Protein AF-A0A1Y2U231-F1 (afdb_monomer)

Foldseek 3Di:
DDDDDDDPDDDDDDDPPPCVVVCNDPPDDVVVVVVVCVVCVVVVVVVVVVVVVLVVVCVVVVDPVVCCCVPPVVVVVVVVCCVVVVDDPVNCVVCVVVVHDDDDDDPPDDDDDDDDDDDDDDDDD

Structure (mmCIF, N/CA/C/O backbone):
data_AF-A0A1Y2U231-F1
#
_entry.id   AF-A0A1Y2U231-F1
#
loop_
_atom_site.group_PDB
_atom_site.id
_atom_site.type_symbol
_atom_site.label_atom_id
_atom_site.label_alt_id
_atom_site.label_comp_id
_atom_site.label_asym_id
_atom_site.label_entity_id
_atom_site.label_seq_id
_atom_site.pdbx_PDB_ins_code
_atom_site.Cartn_x
_atom_site.Cartn_y
_atom_site.Cartn_z
_atom_site.occupancy
_atom_site.B_iso_or_equiv
_atom_site.auth_seq_id
_atom_site.auth_comp_id
_atom_site.auth_asym_id
_atom_site.auth_atom_id
_atom_site.pdbx_PDB_model_num
ATOM 1 N N . MET A 1 1 ? 7.582 13.440 -38.623 1.00 38.06 1 MET A N 1
ATOM 2 C CA . MET A 1 1 ? 6.856 14.333 -37.697 1.00 38.06 1 MET A CA 1
ATOM 3 C C . MET A 1 1 ? 5.989 13.436 -36.839 1.00 38.06 1 MET A C 1
ATOM 5 O O . MET A 1 1 ? 5.042 12.867 -37.357 1.00 38.06 1 MET A O 1
ATOM 9 N N . LEU A 1 2 ? 6.422 13.173 -35.607 1.00 46.88 2 LEU A N 1
ATOM 10 C CA . LEU A 1 2 ? 5.777 12.216 -34.707 1.00 46.88 2 LEU A CA 1
ATOM 11 C C . LEU A 1 2 ? 4.581 12.905 -34.042 1.00 46.88 2 LEU A C 1
ATOM 13 O O . LEU A 1 2 ? 4.762 13.743 -33.165 1.00 46.88 2 LEU A O 1
ATOM 17 N N . GLY A 1 3 ? 3.376 12.593 -34.517 1.00 49.00 3 GLY A N 1
ATOM 18 C CA . GLY A 1 3 ? 2.130 12.928 -33.836 1.00 49.00 3 GLY A CA 1
ATOM 19 C C . GLY A 1 3 ? 1.903 11.917 -32.723 1.00 49.00 3 GLY A C 1
ATOM 20 O O . GLY A 1 3 ? 1.430 10.817 -32.984 1.00 49.00 3 GLY A O 1
ATOM 21 N N . MET A 1 4 ? 2.297 12.265 -31.503 1.00 49.75 4 MET A N 1
ATOM 22 C CA . MET A 1 4 ? 1.969 11.479 -30.318 1.00 49.75 4 MET A CA 1
ATOM 23 C C . MET A 1 4 ? 0.709 12.071 -29.686 1.00 49.75 4 MET A C 1
ATOM 25 O O . MET A 1 4 ? 0.741 13.194 -29.187 1.00 49.75 4 MET A O 1
ATOM 29 N N . SER A 1 5 ? -0.393 11.323 -29.704 1.00 53.38 5 SER A N 1
ATOM 30 C CA . SER A 1 5 ? -1.558 11.571 -28.854 1.00 53.38 5 SER A CA 1
ATOM 31 C C . SER A 1 5 ? -1.758 10.351 -27.966 1.00 53.38 5 SER A C 1
ATOM 33 O O . SER A 1 5 ? -2.212 9.313 -28.440 1.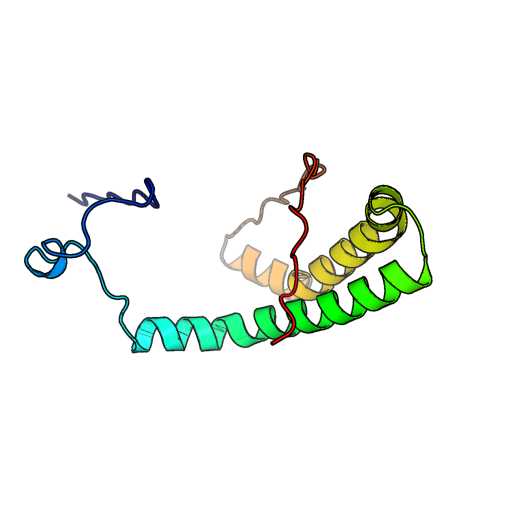00 53.38 5 SER A O 1
ATOM 35 N N . HIS A 1 6 ? -1.411 10.473 -26.688 1.00 46.94 6 HIS A N 1
ATOM 36 C CA . HIS A 1 6 ? -1.869 9.532 -25.678 1.00 46.94 6 HIS A CA 1
ATOM 37 C C . HIS A 1 6 ? -2.778 10.292 -24.722 1.00 46.94 6 HIS A C 1
ATOM 39 O O . HIS A 1 6 ? -2.339 11.166 -23.977 1.00 46.94 6 HIS A O 1
ATOM 45 N N . THR A 1 7 ? -4.065 9.989 -24.801 1.00 50.69 7 THR A N 1
ATOM 46 C CA . THR A 1 7 ? -5.104 10.526 -23.926 1.00 50.69 7 THR A CA 1
ATOM 47 C C . THR A 1 7 ? -5.653 9.324 -23.185 1.00 50.69 7 THR A C 1
ATOM 49 O O . THR A 1 7 ? -6.677 8.761 -23.557 1.00 50.69 7 THR A O 1
ATOM 52 N N . CYS A 1 8 ? -4.891 8.841 -22.203 1.00 50.78 8 CYS A N 1
ATOM 53 C CA . CYS A 1 8 ? -5.406 7.830 -21.294 1.00 50.78 8 CYS A CA 1
ATOM 54 C C . CYS A 1 8 ? -6.675 8.408 -20.637 1.00 50.78 8 CYS A C 1
ATOM 56 O O . CYS A 1 8 ? -6.583 9.363 -19.871 1.00 50.78 8 CYS A O 1
ATOM 58 N N . CYS A 1 9 ? -7.825 7.830 -21.000 1.00 53.41 9 CYS A N 1
ATOM 59 C CA . CYS A 1 9 ? -9.171 8.002 -20.445 1.00 53.41 9 CYS A CA 1
ATOM 60 C C . CYS A 1 9 ? -9.925 9.324 -20.679 1.00 53.41 9 CYS A C 1
ATOM 62 O O . CYS A 1 9 ? -9.575 10.374 -20.152 1.00 53.41 9 CYS A O 1
ATOM 64 N N . TRP A 1 10 ? -11.122 9.214 -21.272 1.00 39.75 10 TRP A N 1
ATOM 65 C CA . TRP A 1 10 ? -12.261 9.989 -20.773 1.00 39.75 10 TRP A CA 1
ATOM 66 C C . TRP A 1 10 ? -13.562 9.180 -20.836 1.00 39.75 10 TRP A C 1
ATOM 68 O O . TRP A 1 10 ? -14.303 9.258 -21.804 1.00 39.75 10 TRP A O 1
ATOM 78 N N . TYR A 1 11 ? -13.809 8.450 -19.747 1.00 37.06 11 TYR A N 1
ATOM 79 C CA . TYR A 1 11 ? -15.114 8.040 -19.222 1.00 37.06 11 TYR A CA 1
ATOM 80 C C . TYR A 1 11 ? -16.007 7.127 -20.070 1.00 37.06 11 TYR A C 1
ATOM 82 O O . TYR A 1 11 ? -16.243 7.307 -21.258 1.00 37.06 11 TYR A O 1
ATOM 90 N N . GLY A 1 12 ? -16.537 6.118 -19.385 1.00 48.09 12 GLY A N 1
ATOM 91 C CA . GLY A 1 12 ? -17.453 5.157 -19.960 1.00 48.09 12 GLY A CA 1
ATOM 92 C C . GLY A 1 12 ? -18.755 5.766 -20.474 1.00 48.09 12 GLY A C 1
ATOM 93 O O . GLY A 1 12 ? -19.090 6.926 -20.240 1.00 48.09 12 GLY A O 1
ATOM 94 N N . CYS A 1 13 ? -19.516 4.861 -21.082 1.00 47.91 13 CYS A N 1
ATOM 95 C CA . CYS A 1 13 ? -20.913 4.993 -21.471 1.00 47.91 13 CYS A CA 1
ATOM 96 C C . CYS A 1 13 ? -21.146 5.784 -22.763 1.00 47.91 13 CYS A C 1
ATOM 98 O O . CYS A 1 13 ? -21.156 7.009 -22.767 1.00 47.91 13 CYS A O 1
ATOM 100 N N . LEU A 1 14 ? -21.465 5.059 -23.842 1.00 36.69 14 LEU A N 1
ATOM 101 C CA . LEU A 1 14 ? -22.818 5.022 -24.422 1.00 36.69 14 LEU A CA 1
ATOM 102 C C . LEU A 1 14 ? -22.842 4.102 -25.666 1.00 36.69 14 LEU A C 1
ATOM 104 O O . LEU A 1 14 ? -22.118 4.337 -26.624 1.00 36.69 14 LEU A O 1
ATOM 108 N N . GLY A 1 15 ? -23.720 3.089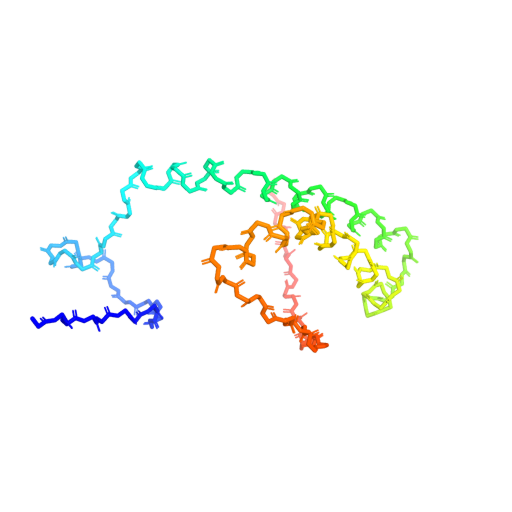 -25.663 1.00 41.47 15 GLY A N 1
ATOM 109 C CA . GLY A 1 15 ? -24.198 2.404 -26.879 1.00 41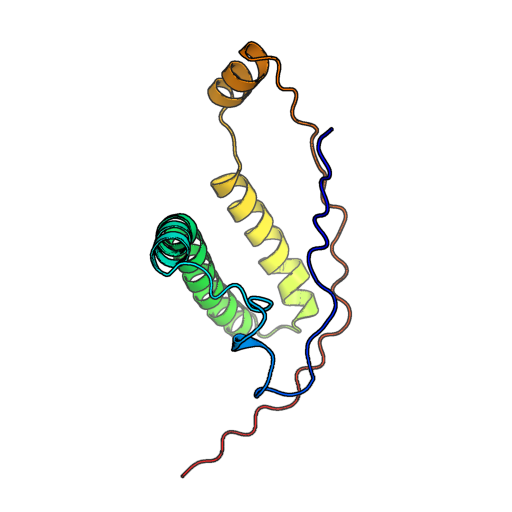.47 15 GLY A CA 1
ATOM 110 C C . GLY A 1 15 ? -23.316 1.274 -27.426 1.00 41.47 15 GLY A C 1
ATOM 111 O O . GLY A 1 15 ? -22.528 1.470 -28.343 1.00 41.47 15 GLY A O 1
ATOM 112 N N . LEU A 1 16 ? -23.513 0.063 -26.906 1.00 44.97 16 LEU A N 1
ATOM 113 C CA . LEU A 1 16 ? -22.713 -1.144 -27.159 1.00 44.97 16 LEU A CA 1
ATOM 114 C C . LEU A 1 16 ? -22.975 -1.832 -28.519 1.00 44.97 16 LEU A C 1
ATOM 116 O O . LEU A 1 16 ? -22.834 -3.044 -28.611 1.00 44.97 16 LEU A O 1
ATOM 120 N N . GLU A 1 17 ? -23.360 -1.111 -29.576 1.00 44.72 17 GLU A N 1
ATOM 121 C CA . GLU A 1 17 ? -23.789 -1.783 -30.822 1.00 44.72 17 GLU A CA 1
ATOM 122 C C . GLU A 1 17 ? -23.121 -1.302 -32.118 1.00 44.72 17 GLU A C 1
ATOM 124 O O . GLU A 1 17 ? -23.057 -2.080 -33.061 1.00 44.72 17 GLU A O 1
ATOM 129 N N . ASN A 1 18 ? -22.511 -0.107 -32.163 1.00 44.66 18 ASN A N 1
ATOM 130 C CA . ASN A 1 18 ? -21.910 0.419 -33.407 1.00 44.66 18 ASN A CA 1
ATOM 131 C C . ASN A 1 18 ? -20.379 0.600 -33.373 1.00 44.66 18 ASN A C 1
ATOM 133 O O . ASN A 1 18 ? -19.776 0.907 -34.396 1.00 44.66 18 ASN A O 1
ATOM 137 N N . SER A 1 19 ? -19.719 0.400 -32.228 1.00 42.03 19 SER A N 1
ATOM 138 C CA . SER A 1 19 ? -18.300 0.774 -32.054 1.00 42.03 19 SER A CA 1
ATOM 139 C C . SER A 1 19 ? -17.285 -0.303 -32.461 1.00 42.03 19 SER A C 1
ATOM 141 O O . SER A 1 19 ? -16.080 -0.053 -32.419 1.00 42.03 19 SER A O 1
ATOM 143 N N . LEU A 1 20 ? -17.744 -1.502 -32.839 1.00 46.19 20 LEU A N 1
ATOM 144 C CA . LEU A 1 20 ? -16.867 -2.591 -33.288 1.00 46.19 20 LEU A CA 1
ATOM 145 C C . LEU A 1 20 ? -16.437 -2.411 -34.756 1.00 46.19 20 LEU A C 1
ATOM 147 O O . LEU A 1 20 ? -15.339 -2.809 -35.131 1.00 46.19 20 LEU A O 1
ATOM 151 N N . GLU A 1 21 ? -17.291 -1.790 -35.577 1.00 44.06 21 GLU A N 1
ATOM 152 C CA . GLU A 1 21 ? -17.107 -1.679 -37.032 1.00 44.06 21 GLU A CA 1
ATOM 153 C C . GLU A 1 21 ? -16.108 -0.580 -37.442 1.00 44.06 21 GLU A C 1
ATOM 155 O O . GLU A 1 21 ? -15.504 -0.665 -38.508 1.00 44.06 21 GLU A O 1
ATOM 160 N N . GLU A 1 22 ? -15.858 0.408 -36.575 1.00 44.44 22 GLU A N 1
ATOM 161 C CA . GLU A 1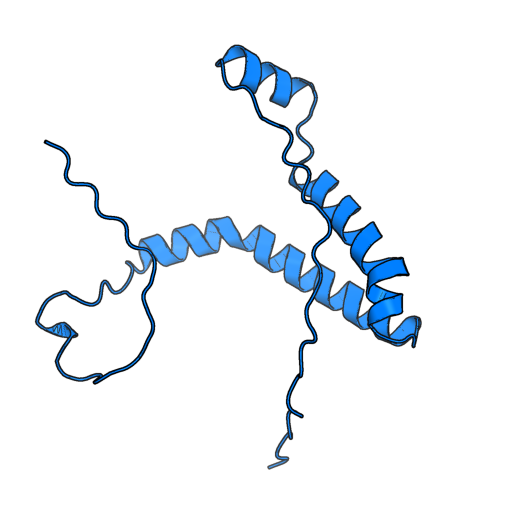 22 ? -14.915 1.510 -36.834 1.00 44.44 22 GLU A CA 1
ATOM 162 C C . GLU A 1 22 ? -13.534 1.327 -36.172 1.00 44.44 22 GLU A C 1
ATOM 164 O O . GLU A 1 22 ? -12.710 2.240 -36.194 1.00 44.44 22 GLU A O 1
ATOM 169 N N . GLY A 1 23 ? -13.243 0.158 -35.583 1.00 47.12 23 GLY A N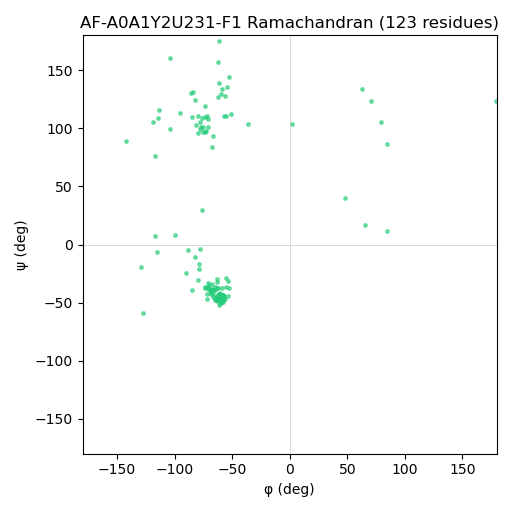 1
ATOM 170 C CA . GLY A 1 23 ? -11.945 -0.105 -34.939 1.00 47.12 23 GLY A CA 1
ATOM 171 C C . GLY A 1 23 ? -11.676 0.757 -33.697 1.00 47.12 23 GLY A C 1
ATOM 172 O O . GLY A 1 23 ? -10.535 0.870 -33.257 1.00 47.12 23 GLY A O 1
ATOM 173 N N . LEU A 1 24 ? -12.723 1.369 -33.133 1.00 46.00 24 LEU A N 1
ATOM 174 C CA . LEU A 1 24 ? -12.634 2.304 -32.008 1.00 46.00 24 LEU A CA 1
ATOM 175 C C . LEU A 1 24 ? -12.456 1.596 -30.652 1.00 46.00 24 LEU A C 1
ATOM 177 O O . LEU A 1 24 ? -12.045 2.217 -29.674 1.00 46.00 24 LEU A O 1
ATOM 181 N N . LEU A 1 25 ? -12.750 0.295 -30.591 1.00 45.56 25 LEU A N 1
ATOM 182 C CA . LEU A 1 25 ? -12.438 -0.566 -29.456 1.00 45.56 25 LEU A CA 1
ATOM 183 C C . LEU A 1 25 ? -11.230 -1.432 -29.814 1.00 45.56 25 LEU A C 1
ATOM 185 O O . LEU A 1 25 ? -11.368 -2.465 -30.469 1.00 45.56 25 LEU A O 1
ATOM 189 N N . HIS A 1 26 ? -10.044 -1.032 -29.354 1.00 56.19 26 HIS A N 1
ATOM 190 C CA . HIS A 1 26 ? -8.935 -1.972 -29.246 1.00 56.19 26 HIS A CA 1
ATOM 191 C C . HIS A 1 26 ? -9.299 -2.993 -28.166 1.00 56.19 26 HIS A C 1
ATOM 193 O O . HIS A 1 26 ? -9.082 -2.770 -26.975 1.00 56.19 26 HIS A O 1
ATOM 199 N N . LEU A 1 27 ? -9.885 -4.119 -28.583 1.00 57.16 27 LEU A N 1
ATOM 200 C CA . LEU A 1 27 ? -9.763 -5.351 -27.817 1.00 57.16 27 LEU A CA 1
ATOM 201 C C . LEU A 1 27 ? -8.264 -5.585 -27.670 1.00 57.16 27 LEU A C 1
ATOM 203 O O . LEU A 1 27 ? -7.570 -5.783 -28.668 1.00 57.16 27 LEU A O 1
ATOM 207 N N . ARG A 1 28 ? -7.771 -5.439 -26.441 1.00 62.44 28 ARG A N 1
ATOM 208 C CA . ARG A 1 28 ? -6.370 -5.679 -26.128 1.00 62.44 28 ARG A CA 1
ATOM 209 C C . ARG A 1 28 ? -6.016 -7.086 -26.591 1.00 62.44 28 ARG A C 1
ATOM 211 O O . ARG A 1 28 ? -6.819 -8.002 -26.392 1.00 62.44 28 ARG A O 1
ATOM 218 N N . ASP A 1 29 ? -4.868 -7.225 -27.244 1.00 77.25 29 ASP A N 1
ATOM 219 C CA . ASP A 1 29 ? -4.418 -8.522 -27.730 1.00 77.25 29 ASP A CA 1
ATOM 220 C C . ASP A 1 29 ? -4.371 -9.495 -26.538 1.00 77.25 29 ASP A C 1
ATOM 222 O O . ASP A 1 29 ? -3.798 -9.140 -25.502 1.00 77.25 29 ASP A O 1
ATOM 226 N N . PRO A 1 30 ? -5.008 -10.677 -26.618 1.00 75.12 30 PRO A N 1
ATOM 227 C CA . PRO A 1 30 ? -4.919 -11.669 -25.554 1.00 75.12 30 PRO A CA 1
ATOM 228 C C . PRO A 1 30 ? -3.470 -12.018 -25.180 1.00 75.12 30 PRO A C 1
ATOM 230 O O . PRO A 1 30 ? -3.218 -12.267 -24.006 1.00 75.12 30 PRO A O 1
ATOM 233 N N . GLU A 1 31 ? -2.519 -11.977 -26.120 1.00 77.50 31 GLU A N 1
ATOM 234 C CA . GLU A 1 31 ? -1.098 -12.222 -25.832 1.00 77.50 31 GLU A CA 1
ATOM 235 C C . GLU A 1 31 ? -0.480 -11.102 -24.976 1.00 77.50 31 GLU A C 1
ATOM 237 O O . GLU A 1 31 ? 0.224 -11.389 -24.012 1.00 77.50 31 GLU A O 1
ATOM 242 N N . GLU A 1 32 ? -0.809 -9.835 -25.250 1.00 78.19 32 GLU A N 1
ATOM 243 C CA . GLU A 1 32 ? -0.360 -8.683 -24.445 1.00 78.19 32 GLU A CA 1
ATOM 244 C C . GLU A 1 32 ? -1.005 -8.689 -23.048 1.00 78.19 32 GLU A C 1
ATOM 246 O O . GLU A 1 32 ? -0.376 -8.360 -22.042 1.00 78.19 32 GLU A O 1
ATOM 251 N N . VAL A 1 33 ? -2.282 -9.081 -22.964 1.00 80.00 33 VAL A N 1
ATOM 252 C CA . VAL A 1 33 ? -2.982 -9.260 -21.683 1.00 80.00 33 VAL A CA 1
ATOM 253 C C . VAL A 1 33 ? -2.302 -10.338 -20.842 1.00 80.00 33 VAL A C 1
ATOM 255 O O . VAL A 1 33 ? -2.166 -10.162 -19.631 1.00 80.00 33 VAL A O 1
ATOM 258 N N . ASP A 1 34 ? -1.904 -11.447 -21.458 1.00 79.12 34 ASP A N 1
ATOM 259 C CA . ASP A 1 34 ? -1.272 -12.558 -20.755 1.00 79.12 34 ASP A CA 1
ATOM 260 C C . ASP A 1 34 ? 0.172 -12.237 -20.344 1.00 79.12 34 ASP A C 1
ATOM 262 O O . ASP A 1 34 ? 0.557 -12.590 -19.232 1.00 79.12 34 ASP A O 1
ATOM 266 N N . GLU A 1 35 ? 0.933 -11.499 -21.158 1.00 82.38 35 GLU A N 1
ATOM 267 C CA . GLU A 1 35 ? 2.257 -10.976 -20.783 1.00 82.38 35 GLU A CA 1
ATOM 268 C C . GLU A 1 35 ? 2.172 -10.095 -19.531 1.00 82.38 35 GLU A C 1
ATOM 270 O O . GLU A 1 35 ? 2.881 -10.323 -18.555 1.00 82.38 35 GLU A O 1
ATOM 275 N N . ILE A 1 36 ? 1.217 -9.167 -19.486 1.00 78.06 36 ILE A N 1
ATOM 276 C CA . ILE A 1 36 ? 1.052 -8.273 -18.331 1.00 78.06 36 ILE A CA 1
ATOM 277 C C . ILE A 1 36 ? 0.572 -9.024 -17.100 1.00 78.06 36 ILE A C 1
ATOM 279 O O . ILE A 1 36 ? 1.032 -8.769 -15.993 1.00 78.06 36 ILE A O 1
ATOM 283 N N . ARG A 1 37 ? -0.338 -9.988 -17.264 1.00 72.94 37 ARG A N 1
ATOM 284 C CA . ARG A 1 37 ? -0.760 -10.846 -16.147 1.00 72.94 37 ARG A CA 1
ATOM 285 C C . ARG A 1 37 ? 0.397 -11.664 -15.595 1.00 72.94 37 ARG A C 1
ATOM 287 O O . ARG A 1 37 ? 0.445 -11.895 -14.389 1.00 72.94 37 ARG A O 1
ATOM 294 N N . GLU A 1 38 ? 1.288 -12.129 -16.461 1.00 79.25 38 GLU A N 1
ATOM 295 C CA . GLU A 1 38 ? 2.486 -12.865 -16.076 1.00 79.25 38 GLU A CA 1
ATOM 296 C C . GLU A 1 38 ? 3.460 -11.970 -15.297 1.00 79.25 38 GLU A C 1
ATOM 298 O O . GLU A 1 38 ? 3.940 -12.381 -14.236 1.00 79.25 38 GLU A O 1
ATOM 303 N N . GLU A 1 39 ? 3.688 -10.744 -15.775 1.00 75.25 39 GLU A N 1
ATOM 304 C CA . GLU A 1 39 ? 4.496 -9.716 -15.107 1.00 75.25 39 GLU A CA 1
ATOM 305 C C . GLU A 1 39 ? 3.910 -9.334 -13.735 1.00 75.25 39 GLU A C 1
ATOM 307 O O . GLU A 1 39 ? 4.610 -9.361 -12.716 1.00 75.25 39 GLU A O 1
ATOM 312 N N . ASP A 1 40 ? 2.602 -9.082 -13.675 1.00 84.06 40 ASP A N 1
ATOM 313 C CA . ASP A 1 40 ? 1.905 -8.586 -12.484 1.00 84.06 40 ASP A CA 1
ATOM 314 C C . ASP A 1 40 ? 1.546 -9.682 -11.474 1.00 84.06 40 ASP A C 1
ATOM 316 O O . ASP A 1 40 ? 1.162 -9.385 -10.337 1.00 84.06 40 ASP A O 1
ATOM 320 N N . ARG A 1 41 ? 1.685 -10.965 -11.830 1.00 82.00 41 ARG A N 1
ATOM 321 C CA . ARG A 1 41 ? 1.298 -12.094 -10.963 1.00 82.00 41 ARG A CA 1
ATOM 322 C C . ARG A 1 41 ? 1.928 -12.010 -9.575 1.00 82.00 41 ARG A C 1
ATOM 324 O O . ARG A 1 41 ? 1.307 -12.383 -8.579 1.00 82.00 41 ARG A O 1
ATOM 331 N N . HIS A 1 42 ? 3.174 -11.550 -9.499 1.00 79.44 42 HIS A N 1
ATOM 332 C CA . HIS A 1 42 ? 3.887 -11.410 -8.232 1.00 79.44 42 HIS A CA 1
ATOM 333 C C . HIS A 1 42 ? 3.293 -10.305 -7.354 1.00 79.44 42 HIS A C 1
ATOM 335 O O . HIS A 1 42 ? 3.139 -10.508 -6.149 1.00 79.44 42 HIS A O 1
ATOM 341 N N . LEU A 1 43 ? 2.909 -9.177 -7.956 1.00 83.50 43 LEU A N 1
ATOM 342 C CA . LEU A 1 43 ? 2.262 -8.069 -7.261 1.00 83.50 43 LEU A CA 1
ATOM 343 C C . LEU A 1 43 ? 0.855 -8.455 -6.793 1.00 83.50 43 LEU A C 1
ATOM 345 O O . LEU A 1 43 ? 0.505 -8.190 -5.645 1.00 83.50 43 LEU A O 1
ATOM 349 N N . ALA A 1 44 ? 0.086 -9.144 -7.639 1.00 86.38 44 ALA A N 1
ATOM 350 C CA . ALA A 1 44 ? -1.240 -9.648 -7.287 1.00 86.38 44 ALA A CA 1
ATOM 351 C C . ALA A 1 44 ? -1.184 -10.579 -6.066 1.00 86.38 44 ALA A C 1
ATOM 353 O O . ALA A 1 44 ? -1.919 -10.393 -5.100 1.00 86.38 44 ALA A O 1
ATOM 354 N N . LYS A 1 45 ? -0.232 -11.518 -6.052 1.00 89.44 45 LYS A N 1
ATOM 355 C CA . LYS A 1 45 ? -0.039 -12.436 -4.922 1.00 89.44 45 LYS A CA 1
ATOM 356 C C . LYS A 1 45 ? 0.389 -11.724 -3.634 1.00 89.44 45 LYS A C 1
ATOM 358 O O . LYS A 1 45 ? -0.033 -12.109 -2.540 1.00 89.44 45 LYS A O 1
ATOM 363 N N . LEU A 1 46 ? 1.250 -10.711 -3.747 1.00 89.75 46 LEU A N 1
ATOM 364 C CA . LEU A 1 46 ? 1.655 -9.888 -2.607 1.00 89.75 46 LEU A CA 1
ATOM 365 C C . LEU A 1 46 ? 0.449 -9.142 -2.029 1.00 89.75 46 LEU A C 1
ATOM 367 O O . LEU A 1 46 ? 0.249 -9.163 -0.817 1.00 89.75 46 LEU A O 1
ATOM 371 N N . LEU A 1 47 ? -0.376 -8.547 -2.892 1.00 89.94 47 LEU A N 1
ATOM 372 C CA . LEU A 1 47 ? -1.594 -7.854 -2.486 1.00 89.94 47 LEU A CA 1
ATOM 373 C C . LEU A 1 47 ? -2.561 -8.790 -1.754 1.00 89.94 47 LEU A C 1
ATOM 375 O O . LEU A 1 47 ? -3.027 -8.443 -0.674 1.00 89.94 47 LEU A O 1
ATOM 379 N N . GLU A 1 48 ? -2.827 -9.980 -2.297 1.00 93.38 48 GLU A N 1
ATOM 380 C CA . GLU A 1 48 ? -3.688 -10.986 -1.657 1.00 93.38 48 GLU A CA 1
ATOM 381 C C . GLU A 1 48 ? -3.185 -11.346 -0.252 1.00 93.38 48 GLU A C 1
ATOM 383 O O . GLU A 1 48 ? -3.946 -11.308 0.714 1.00 93.38 48 GLU A O 1
ATOM 388 N N . THR A 1 49 ? -1.880 -11.596 -0.117 1.00 95.44 49 THR A N 1
ATOM 389 C CA . THR A 1 49 ? -1.253 -11.933 1.172 1.00 95.44 49 THR A CA 1
ATOM 390 C C . THR A 1 49 ? -1.389 -10.793 2.187 1.00 95.44 49 THR A C 1
ATOM 392 O O . THR A 1 49 ? -1.721 -11.024 3.350 1.00 95.44 49 THR A O 1
ATOM 395 N N . LEU A 1 50 ? -1.159 -9.548 1.757 1.00 95.44 50 LEU A N 1
ATOM 396 C CA . LEU A 1 50 ? -1.305 -8.371 2.619 1.00 95.44 50 LEU A CA 1
ATOM 397 C C . LEU A 1 50 ? -2.763 -8.131 3.012 1.00 95.44 50 LEU A C 1
ATOM 399 O O . LEU A 1 50 ? -3.033 -7.709 4.132 1.00 95.44 50 LEU A O 1
ATOM 403 N N . MET A 1 51 ? -3.716 -8.426 2.128 1.00 93.62 51 MET A N 1
ATOM 404 C CA . MET A 1 51 ? -5.138 -8.327 2.455 1.00 93.62 51 MET A CA 1
ATOM 405 C C . MET A 1 51 ? -5.557 -9.329 3.523 1.00 93.62 51 MET A C 1
ATOM 407 O O . MET A 1 51 ? -6.247 -8.937 4.465 1.00 93.62 51 MET A O 1
ATOM 411 N N . GLU A 1 52 ? -5.099 -10.576 3.440 1.00 96.44 52 GLU A N 1
ATOM 412 C CA . GLU A 1 52 ? -5.327 -11.569 4.497 1.00 96.44 52 GLU A CA 1
ATOM 413 C C . GLU A 1 52 ? -4.719 -11.117 5.835 1.00 96.44 52 GLU A C 1
ATOM 415 O O . GLU A 1 52 ? -5.383 -11.167 6.875 1.00 96.44 52 GLU A O 1
ATOM 420 N N . GLU A 1 53 ? -3.483 -10.608 5.808 1.00 96.69 53 GLU A N 1
ATOM 421 C CA . GLU A 1 53 ? -2.793 -10.058 6.981 1.00 96.69 53 GLU A CA 1
ATOM 422 C C . GLU A 1 53 ? -3.589 -8.904 7.614 1.00 96.69 53 GLU A C 1
ATOM 424 O O . GLU A 1 53 ? -3.837 -8.894 8.824 1.00 96.69 53 GLU A O 1
ATOM 429 N N . PHE A 1 54 ? -4.017 -7.933 6.803 1.00 95.88 54 PHE A N 1
ATOM 430 C CA . PHE A 1 54 ? -4.686 -6.722 7.280 1.00 95.88 54 PHE A CA 1
ATOM 431 C C . PHE A 1 54 ? -6.088 -7.007 7.788 1.00 95.88 54 PHE A C 1
ATOM 433 O O . PHE A 1 54 ? -6.473 -6.449 8.812 1.00 95.88 54 PHE A O 1
ATOM 440 N N . GLN A 1 55 ? -6.833 -7.898 7.133 1.00 93.25 55 GLN A N 1
ATOM 441 C CA . GLN A 1 55 ? -8.128 -8.344 7.637 1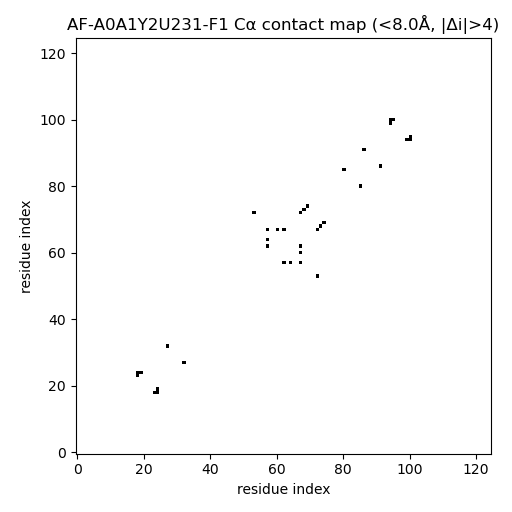.00 93.25 55 GLN A CA 1
ATOM 442 C C . GLN A 1 55 ? -7.970 -8.992 9.011 1.00 93.25 55 GLN A C 1
ATOM 444 O O . GLN A 1 55 ? -8.638 -8.580 9.960 1.00 93.25 55 GLN A O 1
ATOM 449 N N . ALA A 1 56 ? -7.043 -9.945 9.151 1.00 95.75 56 ALA A N 1
ATOM 450 C CA . ALA A 1 56 ? -6.790 -10.607 10.427 1.00 95.75 56 ALA A CA 1
ATOM 451 C C . ALA A 1 56 ? -6.420 -9.597 11.525 1.00 95.75 56 ALA A C 1
ATOM 453 O O . ALA A 1 56 ? -6.969 -9.648 12.628 1.00 95.75 56 ALA A O 1
ATOM 454 N N . LYS A 1 57 ? -5.542 -8.637 11.213 1.00 95.25 57 LYS A N 1
ATOM 455 C CA . LYS A 1 57 ? -5.091 -7.618 12.168 1.00 95.25 57 LYS A CA 1
ATOM 456 C C . LYS A 1 57 ? -6.154 -6.590 12.523 1.00 95.25 57 LYS A C 1
ATOM 458 O O . LYS A 1 57 ? -6.232 -6.196 13.684 1.00 95.25 57 LYS A O 1
ATOM 463 N N . LEU A 1 58 ? -6.996 -6.195 11.575 1.00 92.69 58 LEU A N 1
ATOM 464 C CA . LEU A 1 58 ? -8.107 -5.284 11.830 1.00 92.69 58 LEU A CA 1
ATOM 465 C C . LEU A 1 58 ? -9.105 -5.907 12.816 1.00 92.69 58 LEU A C 1
ATOM 467 O O . LEU A 1 58 ? -9.498 -5.256 13.787 1.00 92.69 58 LEU A O 1
ATOM 471 N N . PHE A 1 59 ? -9.455 -7.183 12.617 1.00 93.56 59 PHE A N 1
ATOM 472 C CA . PHE A 1 59 ? -10.313 -7.921 13.548 1.00 93.56 59 PHE A CA 1
ATOM 473 C C . PHE A 1 59 ? -9.651 -8.138 14.915 1.00 93.56 59 PHE A C 1
ATOM 475 O O . PHE A 1 59 ? -10.324 -8.022 15.937 1.00 93.56 59 PHE A O 1
ATOM 482 N N . GLU A 1 60 ? -8.347 -8.429 14.952 1.00 95.75 60 GLU A N 1
ATOM 483 C CA . GLU A 1 60 ? -7.591 -8.624 16.198 1.00 95.75 60 GLU A CA 1
ATOM 484 C C . GLU A 1 60 ? -7.516 -7.342 17.037 1.00 95.75 60 GLU A C 1
ATOM 486 O O . GLU A 1 60 ? -7.755 -7.378 18.244 1.00 95.75 60 GLU A O 1
ATOM 491 N N . MET A 1 61 ? -7.188 -6.208 16.411 1.00 91.75 61 MET A N 1
ATOM 492 C CA . MET A 1 61 ? -7.053 -4.928 17.109 1.00 91.75 61 MET A CA 1
ATOM 493 C C . MET A 1 61 ? -8.409 -4.386 17.563 1.00 91.75 61 MET A C 1
ATOM 495 O O . MET A 1 61 ? -8.480 -3.743 18.610 1.00 91.75 61 MET A O 1
ATOM 499 N N . ASN A 1 62 ? -9.477 -4.646 16.796 1.00 93.12 62 ASN A N 1
ATOM 500 C CA . ASN A 1 62 ? -10.838 -4.182 17.079 1.00 93.12 62 ASN A CA 1
ATOM 501 C C . ASN A 1 62 ? -10.894 -2.678 17.425 1.00 93.12 62 ASN A C 1
ATOM 503 O O . ASN A 1 62 ? -11.592 -2.239 18.343 1.00 93.12 62 ASN A O 1
ATOM 507 N N . VAL A 1 63 ? -10.099 -1.889 16.702 1.00 90.69 63 VAL A N 1
ATOM 508 C CA . VAL A 1 63 ? -10.032 -0.429 16.805 1.00 90.69 63 VAL A CA 1
ATOM 509 C C . VAL A 1 63 ? -10.762 0.208 15.622 1.00 90.69 63 VAL A C 1
ATOM 511 O O . VAL A 1 63 ? -10.949 -0.445 14.593 1.00 90.69 63 VAL A O 1
ATOM 514 N N . PRO A 1 64 ? -11.157 1.490 15.715 1.00 93.56 64 PRO A N 1
ATOM 515 C CA . PRO A 1 64 ? -11.628 2.228 14.549 1.00 93.56 64 PRO A CA 1
ATOM 516 C C . PRO A 1 64 ? -10.615 2.160 13.402 1.00 93.56 64 PRO A C 1
ATOM 518 O O . PRO A 1 64 ? -9.407 2.213 13.638 1.00 93.56 64 PRO A O 1
ATOM 521 N N . LEU A 1 65 ? -11.100 2.105 12.161 1.00 90.12 65 LEU A N 1
ATOM 522 C CA . LEU A 1 65 ? -10.245 1.962 10.979 1.00 90.12 65 LEU A CA 1
ATOM 523 C C . LEU A 1 65 ? -9.169 3.057 10.889 1.00 90.12 65 LEU A C 1
ATOM 525 O O . LEU A 1 65 ? -8.038 2.763 10.527 1.00 90.12 65 LEU A O 1
ATOM 529 N N . SER A 1 66 ? -9.480 4.293 11.295 1.00 89.19 66 SER A N 1
ATOM 530 C CA . SER A 1 66 ? -8.498 5.385 11.354 1.00 89.19 66 SER A CA 1
ATOM 531 C C . SER A 1 66 ? -7.305 5.052 12.253 1.00 89.19 66 SER A C 1
ATOM 533 O O . SER A 1 66 ? -6.158 5.255 11.868 1.00 89.19 66 SER A O 1
ATOM 535 N N . LYS A 1 67 ? -7.564 4.459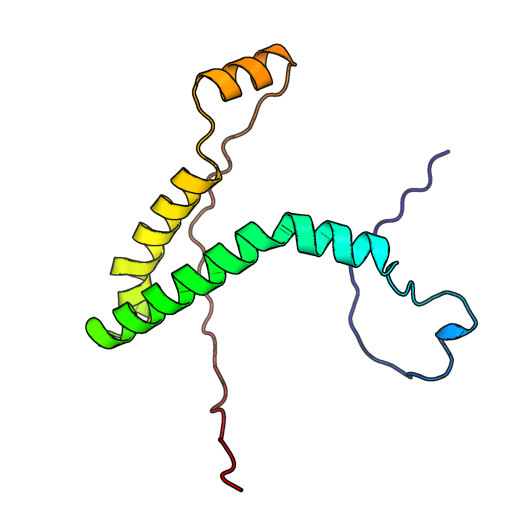 13.423 1.00 88.44 67 LYS A N 1
ATOM 536 C CA . LYS A 1 67 ? -6.520 4.015 14.351 1.00 88.44 67 LYS A CA 1
ATOM 537 C C . LYS A 1 67 ? -5.734 2.833 13.807 1.00 88.44 67 LYS A C 1
ATOM 539 O O . LYS A 1 67 ? -4.519 2.814 13.935 1.00 88.44 67 LYS A O 1
ATOM 544 N N . PHE A 1 68 ? -6.400 1.886 13.152 1.00 93.00 68 PHE A N 1
ATOM 545 C CA . PHE A 1 68 ? -5.719 0.788 12.465 1.00 93.00 68 PHE A CA 1
ATOM 546 C C . PHE A 1 68 ? -4.768 1.302 11.375 1.00 93.00 68 PHE A C 1
ATOM 548 O O . PHE A 1 68 ? -3.631 0.839 11.266 1.00 93.00 68 PHE A O 1
ATOM 555 N N . VAL A 1 69 ? -5.218 2.285 10.591 1.00 91.81 69 VAL A N 1
ATOM 556 C CA . VAL A 1 69 ? -4.420 2.870 9.516 1.00 91.81 69 VAL A CA 1
ATOM 557 C C . VAL A 1 69 ? -3.173 3.555 10.073 1.00 91.81 69 VAL A C 1
ATOM 559 O O . VAL A 1 69 ? -2.067 3.283 9.610 1.00 91.81 69 VAL A O 1
ATOM 562 N N . GLU A 1 70 ? -3.341 4.390 11.100 1.00 89.50 70 GLU A N 1
ATOM 563 C CA . GLU A 1 70 ? -2.246 5.095 11.779 1.00 89.50 70 GLU A CA 1
ATOM 564 C C . GLU A 1 70 ? -1.248 4.141 12.452 1.00 89.50 70 GLU A C 1
ATOM 566 O O . GLU A 1 70 ? -0.035 4.305 12.316 1.00 89.50 70 GLU A O 1
ATOM 571 N N . GLU A 1 71 ? -1.750 3.164 13.209 1.00 91.44 71 GLU A N 1
ATOM 572 C CA . GLU A 1 71 ? -0.932 2.373 14.133 1.00 91.44 71 GLU A CA 1
ATOM 573 C C . GLU A 1 71 ? -0.340 1.113 13.495 1.00 91.44 71 GLU A C 1
ATOM 575 O O . GLU A 1 71 ? 0.691 0.631 13.966 1.00 91.44 71 GLU A O 1
ATOM 580 N N . TYR A 1 72 ? -0.954 0.586 12.432 1.00 92.62 72 TYR A N 1
ATOM 581 C CA . TYR A 1 72 ? -0.541 -0.678 11.818 1.00 92.62 72 TYR A CA 1
ATOM 582 C C . TYR A 1 72 ? -0.302 -0.572 10.312 1.00 92.62 72 TYR A C 1
ATOM 584 O O . TYR A 1 72 ? 0.808 -0.841 9.851 1.00 92.62 72 TYR A O 1
ATOM 592 N N . TRP A 1 73 ? -1.316 -0.164 9.545 1.00 93.62 73 TRP A N 1
ATOM 593 C CA . TRP A 1 73 ? -1.265 -0.210 8.080 1.00 93.62 73 TRP A CA 1
ATOM 594 C C . TRP A 1 73 ? -0.125 0.642 7.516 1.00 93.62 73 TRP A C 1
ATOM 596 O O . TRP A 1 73 ? 0.694 0.144 6.749 1.00 93.62 73 TRP A O 1
ATOM 606 N N . TRP A 1 74 ? -0.018 1.904 7.939 1.00 90.19 74 TRP A N 1
ATOM 607 C CA . TRP A 1 74 ? 1.011 2.822 7.452 1.00 90.19 74 TRP A CA 1
ATOM 608 C C . TRP A 1 74 ? 2.440 2.350 7.749 1.00 90.19 74 TRP A C 1
ATOM 610 O O . TRP A 1 74 ? 3.260 2.299 6.827 1.00 90.19 74 TRP A O 1
ATOM 620 N N . PRO A 1 75 ? 2.786 1.998 9.005 1.00 93.06 75 PRO A N 1
ATOM 621 C CA . PRO A 1 75 ? 4.076 1.391 9.305 1.00 93.06 75 PRO A CA 1
ATOM 622 C C . PRO A 1 75 ? 4.367 0.158 8.450 1.00 93.06 75 PRO A C 1
ATOM 624 O O . PRO A 1 75 ? 5.464 0.061 7.902 1.00 93.06 75 PRO A O 1
ATOM 627 N N . ARG A 1 76 ? 3.382 -0.732 8.289 1.00 94.38 76 ARG A N 1
ATOM 628 C CA . ARG A 1 76 ? 3.545 -1.985 7.552 1.00 94.38 76 ARG A CA 1
ATOM 629 C C . ARG A 1 76 ? 3.736 -1.766 6.051 1.00 94.38 76 ARG A C 1
ATOM 631 O O . ARG A 1 76 ? 4.621 -2.381 5.465 1.00 94.38 76 ARG A O 1
ATOM 638 N N . MET A 1 77 ? 3.000 -0.843 5.435 1.00 90.38 77 MET A N 1
ATOM 639 C CA . MET A 1 77 ? 3.173 -0.500 4.017 1.00 90.38 77 MET A CA 1
ATOM 640 C C . MET A 1 77 ? 4.555 0.090 3.726 1.00 90.38 77 MET A C 1
ATOM 642 O O . MET A 1 77 ? 5.172 -0.282 2.734 1.00 90.38 77 MET A O 1
ATOM 646 N N . ARG A 1 78 ? 5.111 0.907 4.632 1.00 87.75 78 ARG A N 1
ATOM 647 C CA . ARG A 1 78 ? 6.495 1.402 4.490 1.00 87.75 78 ARG A CA 1
ATOM 648 C C . ARG A 1 78 ? 7.545 0.293 4.535 1.00 87.75 78 ARG A C 1
ATOM 650 O O . ARG A 1 78 ? 8.628 0.458 3.978 1.00 87.75 78 ARG A O 1
ATOM 657 N N . GLU A 1 79 ? 7.288 -0.800 5.247 1.00 88.62 79 GLU A N 1
ATOM 658 C CA . GLU A 1 79 ? 8.180 -1.966 5.243 1.00 88.62 79 GLU A CA 1
ATOM 659 C C . GLU A 1 79 ? 8.086 -2.714 3.915 1.00 88.62 79 GLU A C 1
ATOM 661 O O . GLU A 1 79 ? 9.114 -2.980 3.298 1.00 88.62 79 GLU A O 1
ATOM 666 N N . VAL A 1 80 ? 6.865 -2.964 3.435 1.00 87.38 80 VAL A N 1
ATOM 667 C CA . VAL A 1 80 ? 6.613 -3.607 2.135 1.00 87.38 80 VAL A CA 1
ATOM 668 C C . VAL A 1 80 ? 7.251 -2.816 0.990 1.00 87.38 80 VAL A C 1
ATOM 670 O O . VAL A 1 80 ? 7.904 -3.397 0.127 1.00 87.38 80 VAL A O 1
ATOM 673 N N . GLU A 1 81 ? 7.131 -1.488 0.995 1.00 82.44 81 GLU A N 1
ATOM 674 C CA . GLU A 1 81 ? 7.760 -0.621 -0.009 1.00 82.44 81 GLU A CA 1
ATOM 675 C C . GLU A 1 81 ? 9.286 -0.743 -0.007 1.00 82.44 81 GLU A C 1
ATOM 677 O O . GLU A 1 81 ? 9.903 -0.827 -1.068 1.00 82.44 81 GLU A O 1
ATOM 682 N N . LYS A 1 82 ? 9.911 -0.803 1.176 1.00 80.81 82 LYS A N 1
ATOM 683 C CA . LYS A 1 82 ? 11.361 -1.020 1.288 1.00 80.81 82 LYS A CA 1
ATOM 684 C C . LYS A 1 82 ? 11.779 -2.387 0.765 1.00 80.81 82 LYS A C 1
ATOM 686 O O . LYS A 1 82 ? 12.856 -2.503 0.192 1.00 80.81 82 LYS A O 1
ATOM 691 N N . GLU A 1 83 ? 10.961 -3.412 0.975 1.00 79.44 83 GLU A N 1
ATOM 692 C CA . GLU A 1 83 ? 11.217 -4.762 0.469 1.00 79.44 83 GLU A CA 1
ATOM 693 C C . GLU A 1 83 ? 11.059 -4.841 -1.058 1.00 79.44 83 GLU A C 1
ATOM 695 O O . GLU A 1 83 ? 11.811 -5.563 -1.708 1.00 79.44 83 GLU A O 1
ATOM 700 N N . GLN A 1 84 ? 10.122 -4.081 -1.635 1.00 73.00 84 GLN A N 1
ATOM 701 C CA . GLN A 1 84 ? 9.821 -4.104 -3.069 1.00 73.00 84 GLN A CA 1
ATOM 702 C C . GLN A 1 84 ? 10.729 -3.188 -3.906 1.00 73.00 84 GLN A C 1
ATOM 704 O O . GLN A 1 84 ? 11.126 -3.564 -5.006 1.00 73.00 84 GLN A O 1
ATOM 709 N N . TYR A 1 85 ? 11.067 -2.001 -3.397 1.00 67.38 85 TYR A N 1
ATOM 710 C CA . TYR A 1 85 ? 11.810 -0.962 -4.128 1.00 67.38 85 TYR A CA 1
ATOM 711 C C . TYR A 1 85 ? 13.170 -0.626 -3.510 1.00 67.38 85 TYR A C 1
ATOM 713 O O . TYR A 1 85 ? 13.835 0.320 -3.938 1.00 67.38 85 TYR A O 1
ATOM 721 N N . GLY A 1 86 ? 13.605 -1.385 -2.503 1.00 64.81 86 GLY A N 1
ATOM 722 C CA . GLY A 1 86 ? 14.921 -1.238 -1.897 1.00 64.81 86 GLY A CA 1
ATOM 723 C C . GLY A 1 86 ? 16.027 -1.637 -2.864 1.00 64.81 86 GLY A C 1
ATOM 724 O O . GLY A 1 86 ? 16.525 -2.758 -2.812 1.00 64.81 86 GLY A O 1
ATOM 725 N N . LEU A 1 87 ? 16.440 -0.712 -3.730 1.00 68.44 87 LEU A N 1
ATOM 726 C CA . LEU A 1 87 ? 17.624 -0.897 -4.557 1.00 68.44 87 LEU A CA 1
ATOM 727 C C . LEU A 1 87 ? 18.845 -1.041 -3.648 1.00 68.44 87 LEU A C 1
ATOM 729 O O . LEU A 1 87 ? 19.120 -0.196 -2.789 1.00 68.44 87 LEU A O 1
ATOM 733 N N . SER A 1 88 ? 19.611 -2.107 -3.850 1.00 68.50 88 SER A N 1
ATOM 734 C CA . SER A 1 88 ? 20.888 -2.270 -3.175 1.00 68.50 88 SER A CA 1
ATOM 735 C C . SER A 1 88 ? 21.849 -1.151 -3.581 1.00 68.50 88 SER A C 1
ATOM 737 O O . SER A 1 88 ? 21.765 -0.563 -4.663 1.00 68.50 88 SER A O 1
ATOM 739 N N . ALA A 1 89 ? 22.846 -0.890 -2.734 1.00 68.81 89 ALA A N 1
ATOM 740 C CA . ALA A 1 89 ? 23.887 0.091 -3.042 1.00 68.81 89 ALA A CA 1
ATOM 741 C C . ALA A 1 89 ? 24.604 -0.201 -4.379 1.00 68.81 89 ALA A C 1
ATOM 743 O O . ALA A 1 89 ? 25.058 0.723 -5.051 1.00 68.81 89 ALA A O 1
ATOM 744 N N . SER A 1 90 ? 24.682 -1.477 -4.780 1.00 77.38 90 SER A N 1
ATOM 745 C CA . SER A 1 90 ? 25.268 -1.894 -6.057 1.00 77.38 90 SER A CA 1
ATOM 746 C C . SER A 1 90 ? 24.369 -1.569 -7.252 1.00 77.38 90 SER A C 1
ATOM 748 O O . SER A 1 90 ? 24.876 -1.193 -8.305 1.00 77.38 90 SER A O 1
ATOM 750 N N . GLU A 1 91 ? 23.050 -1.694 -7.112 1.00 78.69 91 GLU A N 1
ATOM 751 C CA . GLU A 1 91 ? 22.091 -1.371 -8.178 1.00 78.69 91 GLU A CA 1
ATOM 752 C C . GLU A 1 91 ? 21.996 0.138 -8.385 1.00 78.69 91 GLU A C 1
ATOM 754 O O . GLU A 1 91 ? 22.072 0.611 -9.517 1.00 78.69 91 GLU A O 1
ATOM 759 N N . LEU A 1 92 ? 21.965 0.911 -7.296 1.00 76.88 92 LEU A N 1
ATOM 760 C CA . LEU A 1 92 ? 22.060 2.373 -7.356 1.00 76.88 92 LEU A CA 1
ATOM 761 C C . LEU A 1 92 ? 23.359 2.832 -8.030 1.00 76.88 92 LEU A C 1
ATOM 763 O O . LEU A 1 92 ? 23.360 3.800 -8.793 1.00 76.88 92 LEU A O 1
ATOM 767 N N . HIS A 1 93 ? 24.466 2.128 -7.778 1.00 74.00 93 HIS A N 1
ATOM 768 C CA . HIS A 1 93 ? 25.735 2.407 -8.439 1.00 74.00 93 HIS A CA 1
ATOM 769 C C . HIS A 1 93 ? 25.663 2.150 -9.947 1.00 74.00 93 HIS A C 1
ATOM 771 O O . HIS A 1 93 ? 26.033 3.030 -10.721 1.00 74.00 93 HIS A O 1
ATOM 777 N N . ALA A 1 94 ? 25.124 1.002 -10.364 1.00 83.50 94 ALA A N 1
ATOM 778 C CA . ALA A 1 94 ? 24.974 0.658 -11.777 1.00 83.50 94 ALA A CA 1
ATOM 779 C C . ALA A 1 94 ? 24.061 1.649 -12.523 1.00 83.50 94 ALA A C 1
ATOM 781 O O . ALA A 1 94 ? 24.401 2.111 -13.611 1.00 83.50 94 ALA A O 1
ATOM 782 N N . ILE A 1 95 ? 22.939 2.047 -11.914 1.00 82.44 95 ILE A N 1
ATOM 783 C CA . ILE A 1 95 ? 22.020 3.061 -12.460 1.00 82.44 95 ILE A CA 1
ATOM 784 C C . ILE A 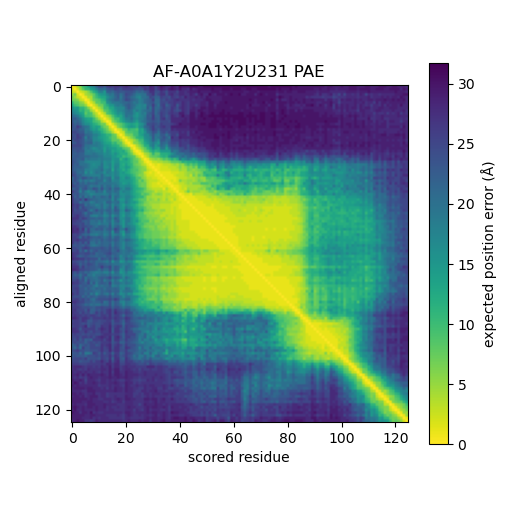1 95 ? 22.757 4.391 -12.675 1.00 82.44 95 ILE A C 1
ATOM 786 O O . ILE A 1 95 ? 22.651 5.004 -13.742 1.00 82.44 95 ILE A O 1
ATOM 790 N N . ARG A 1 96 ? 23.584 4.794 -11.703 1.00 80.12 96 ARG A N 1
ATOM 791 C CA . ARG A 1 96 ? 24.408 6.004 -11.797 1.00 80.12 96 ARG A CA 1
ATOM 792 C C . ARG A 1 96 ? 25.499 5.902 -12.864 1.00 80.12 96 ARG A C 1
ATOM 794 O O . ARG A 1 96 ? 25.770 6.900 -13.528 1.00 80.12 96 ARG A O 1
ATOM 801 N N . GLU A 1 97 ? 26.131 4.743 -13.041 1.00 85.75 97 GLU A N 1
ATOM 802 C CA . GLU A 1 97 ? 27.133 4.527 -14.098 1.00 85.75 97 GLU A CA 1
ATOM 803 C C . GLU A 1 97 ? 26.534 4.662 -15.505 1.00 85.75 97 GLU A C 1
ATOM 805 O O . GLU A 1 97 ? 27.200 5.168 -16.408 1.00 85.75 97 GLU A O 1
ATOM 810 N N . ILE A 1 98 ? 25.260 4.298 -15.677 1.00 88.12 98 ILE A N 1
ATOM 811 C CA . ILE A 1 98 ? 24.512 4.469 -16.936 1.00 88.12 98 ILE A CA 1
ATOM 812 C C . ILE A 1 98 ? 24.042 5.933 -17.120 1.00 88.12 98 ILE A C 1
ATOM 814 O O . ILE A 1 98 ? 23.515 6.307 -18.167 1.00 88.12 98 ILE A O 1
ATOM 818 N N . GLY A 1 99 ? 24.292 6.803 -16.135 1.00 83.12 99 GLY A N 1
ATOM 819 C CA . GLY A 1 99 ? 23.967 8.230 -16.179 1.00 83.12 99 GLY A CA 1
ATOM 820 C C . GLY A 1 99 ? 22.532 8.561 -15.765 1.00 83.12 99 GLY A C 1
ATOM 821 O O . GLY A 1 99 ? 22.100 9.697 -15.956 1.00 83.12 99 GLY A O 1
ATOM 822 N N . VAL A 1 100 ? 21.798 7.603 -15.192 1.00 79.31 100 VAL A N 1
ATOM 823 C CA . VAL A 1 100 ? 20.454 7.821 -14.643 1.00 79.31 100 VAL A CA 1
ATOM 824 C C . VAL A 1 100 ? 20.581 8.315 -13.199 1.00 79.31 100 VAL A C 1
ATOM 826 O O . VAL A 1 100 ? 21.308 7.739 -12.389 1.00 79.31 100 VAL A O 1
ATOM 829 N N . VAL A 1 101 ? 19.878 9.399 -12.872 1.00 76.06 101 VAL A N 1
ATOM 830 C CA . VAL A 1 101 ? 19.781 9.945 -11.512 1.00 76.06 101 VAL A CA 1
ATOM 831 C C . VAL A 1 101 ? 18.336 9.776 -11.066 1.00 76.06 101 VAL A C 1
ATOM 833 O O . VAL A 1 101 ? 17.439 10.340 -11.687 1.00 76.06 101 VAL A O 1
ATOM 836 N N . LEU A 1 102 ? 18.113 8.962 -10.035 1.00 70.00 102 LEU A N 1
ATOM 837 C CA . LEU A 1 102 ? 16.793 8.789 -9.433 1.00 70.00 102 LEU A CA 1
ATOM 838 C C . LEU A 1 102 ? 16.557 9.939 -8.452 1.00 70.00 102 LEU A C 1
ATOM 840 O O . LEU A 1 102 ? 17.382 10.156 -7.565 1.00 70.00 102 LEU A O 1
ATOM 844 N N . ASP A 1 103 ? 15.463 10.673 -8.640 1.00 65.19 103 ASP A N 1
ATOM 845 C CA . ASP A 1 103 ? 15.006 11.671 -7.676 1.00 65.19 103 ASP A CA 1
ATOM 846 C C . ASP A 1 103 ? 14.180 10.951 -6.606 1.00 65.19 103 ASP A C 1
ATOM 848 O O . ASP A 1 103 ? 13.323 10.121 -6.924 1.00 65.19 103 ASP A O 1
ATOM 852 N N . GLU A 1 104 ? 14.474 11.210 -5.336 1.00 54.91 104 GLU A N 1
ATOM 853 C CA . GLU A 1 104 ? 13.770 10.585 -4.219 1.00 54.91 104 GLU A CA 1
ATOM 854 C C . GLU A 1 104 ? 12.370 11.208 -4.120 1.00 54.91 104 GLU A C 1
ATOM 856 O O . GLU A 1 104 ? 12.190 12.300 -3.583 1.00 54.91 104 GLU A O 1
ATOM 861 N N . VAL A 1 105 ? 11.365 10.539 -4.690 1.00 49.81 105 VAL A N 1
ATOM 862 C CA . VAL A 1 105 ? 9.961 10.928 -4.521 1.00 49.81 105 VAL A CA 1
ATOM 863 C C . VAL A 1 105 ? 9.517 10.562 -3.110 1.00 49.81 105 VAL A C 1
ATOM 865 O O . VAL A 1 105 ? 9.148 9.427 -2.822 1.00 49.81 105 VAL A O 1
ATOM 868 N N . VAL A 1 106 ? 9.557 11.548 -2.216 1.00 45.25 106 VAL A N 1
ATOM 869 C CA . VAL A 1 106 ? 8.868 11.481 -0.928 1.00 45.25 106 VAL A CA 1
ATOM 870 C C . VAL A 1 106 ? 7.373 11.586 -1.227 1.00 45.25 106 VAL A C 1
ATOM 872 O O . VAL A 1 106 ? 6.898 12.641 -1.644 1.00 45.25 106 VAL A O 1
ATOM 875 N N . LEU A 1 107 ? 6.630 10.487 -1.084 1.00 46.62 107 LEU A N 1
ATOM 876 C CA . LEU A 1 107 ? 5.170 10.541 -1.121 1.00 46.62 107 LEU A CA 1
ATOM 877 C C . LEU A 1 107 ? 4.699 11.230 0.164 1.00 46.62 107 LEU A C 1
ATOM 879 O O . LEU A 1 107 ? 4.707 10.627 1.238 1.00 46.62 107 LEU A O 1
ATOM 883 N N . ASP A 1 108 ? 4.346 12.510 0.056 1.00 44.59 108 ASP A N 1
ATOM 884 C CA . ASP A 1 108 ? 3.672 13.232 1.131 1.00 44.59 108 ASP A CA 1
ATOM 885 C C . ASP A 1 108 ? 2.334 12.534 1.447 1.00 44.59 108 ASP A C 1
ATOM 887 O O . ASP A 1 108 ?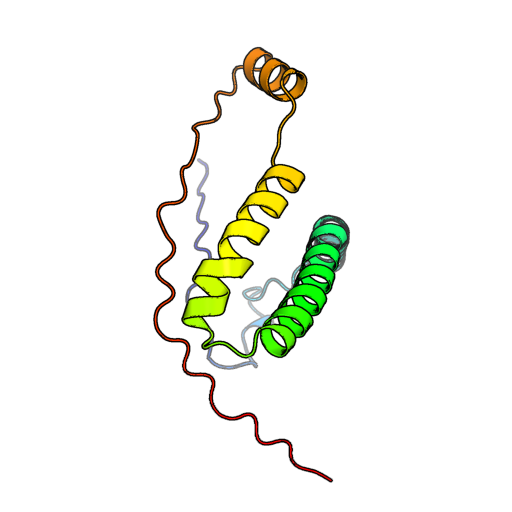 1.564 12.208 0.545 1.00 44.59 108 ASP A O 1
ATOM 891 N N . GLU A 1 109 ? 2.121 12.265 2.739 1.00 47.38 109 GLU A N 1
ATOM 892 C CA . GLU A 1 109 ? 0.879 11.873 3.425 1.00 47.38 109 GLU A CA 1
ATOM 893 C C . GLU A 1 109 ? -0.362 11.696 2.518 1.00 47.38 109 GLU A C 1
ATOM 895 O O . GLU A 1 109 ? -0.992 12.680 2.124 1.00 47.38 109 GLU A O 1
ATOM 900 N N . VAL A 1 110 ? -0.769 10.447 2.217 1.00 53.66 110 VAL A N 1
ATOM 901 C CA . VAL A 1 110 ? -2.077 10.239 1.569 1.00 53.66 110 VAL A CA 1
ATOM 902 C C . VAL A 1 110 ? -3.189 10.510 2.585 1.00 53.66 110 VAL A C 1
ATOM 904 O O . VAL A 1 110 ? -3.380 9.764 3.545 1.00 53.66 110 VAL A O 1
ATOM 907 N N . VAL A 1 111 ? -3.928 11.601 2.386 1.00 46.03 111 VAL A N 1
ATOM 908 C CA . VAL A 1 111 ? -5.192 11.845 3.086 1.00 46.03 111 VAL A CA 1
ATOM 909 C C . VAL A 1 111 ? -6.245 10.987 2.390 1.00 46.03 111 VAL A C 1
ATOM 911 O O . VAL A 1 111 ? -6.642 11.274 1.262 1.00 46.03 111 VAL A O 1
ATOM 914 N N . LEU A 1 112 ? -6.654 9.890 3.029 1.00 48.25 112 LEU A N 1
ATOM 915 C CA . LEU A 1 112 ? -7.782 9.093 2.552 1.00 48.25 112 LEU A CA 1
ATOM 916 C C . LEU A 1 112 ? -9.073 9.845 2.893 1.00 48.25 112 LEU A C 1
ATOM 918 O O . LEU A 1 112 ? -9.514 9.824 4.043 1.00 48.25 112 LEU A O 1
ATOM 922 N N . ASP A 1 113 ? -9.660 10.519 1.903 1.00 44.28 113 ASP A N 1
ATOM 923 C CA . ASP A 1 113 ? -11.015 11.056 2.030 1.00 44.28 113 ASP A CA 1
ATOM 924 C C . ASP A 1 113 ? -12.009 9.901 2.263 1.00 44.28 113 ASP A C 1
ATOM 926 O O . ASP A 1 113 ? -11.894 8.822 1.679 1.00 44.28 113 ASP A O 1
ATOM 930 N N . GLU A 1 114 ? -12.956 10.140 3.171 1.00 46.56 114 GLU A N 1
ATOM 931 C CA . GLU A 1 114 ? -13.995 9.234 3.673 1.00 46.56 114 GLU A CA 1
ATOM 932 C C . GLU A 1 114 ? -14.565 8.283 2.597 1.00 46.56 114 GLU A C 1
ATOM 934 O O . GLU A 1 114 ? -15.385 8.668 1.763 1.00 46.56 114 GLU A O 1
ATOM 939 N N . VAL A 1 115 ? -14.152 7.009 2.625 1.00 51.62 115 VAL A N 1
ATOM 940 C CA . VAL A 1 115 ? -14.766 5.952 1.809 1.00 51.62 115 VAL A CA 1
ATOM 941 C C . VAL A 1 115 ? -16.084 5.513 2.449 1.00 51.62 115 VAL A C 1
ATOM 943 O O . VAL A 1 115 ? -16.107 4.728 3.396 1.00 51.62 115 VAL A O 1
ATOM 946 N N . VAL A 1 116 ? -17.205 6.018 1.932 1.00 45.34 116 VAL A N 1
ATOM 947 C CA . VAL A 1 116 ? -18.538 5.490 2.255 1.00 45.34 116 VAL A CA 1
ATOM 948 C C . VAL A 1 116 ? -18.727 4.196 1.466 1.00 45.34 116 VAL A C 1
ATOM 950 O O . VAL A 1 116 ? -18.972 4.223 0.261 1.00 45.34 116 VAL A O 1
ATOM 953 N N . LEU A 1 117 ? -18.557 3.054 2.130 1.00 50.75 117 LEU A N 1
ATOM 954 C CA . LEU A 1 117 ? -18.915 1.760 1.557 1.00 50.75 117 LEU A CA 1
ATOM 955 C C . LEU A 1 117 ? -20.401 1.518 1.819 1.00 50.75 117 LEU A C 1
ATOM 957 O O . LEU A 1 117 ? -20.797 1.301 2.965 1.00 50.75 117 LEU A O 1
ATOM 961 N N . ASP A 1 118 ? -21.208 1.577 0.757 1.00 47.84 118 ASP A N 1
ATOM 962 C CA . ASP A 1 118 ? -22.607 1.161 0.817 1.00 47.84 118 ASP A CA 1
ATOM 963 C C . ASP A 1 118 ? -22.687 -0.311 1.252 1.00 47.84 118 ASP A C 1
ATOM 965 O O . ASP A 1 118 ? -21.943 -1.175 0.781 1.00 47.84 118 ASP A O 1
ATOM 969 N N . GLU A 1 119 ? -23.585 -0.567 2.198 1.00 50.47 119 GLU A N 1
ATOM 970 C CA . GLU A 1 119 ? -23.862 -1.862 2.812 1.00 50.47 119 GLU A CA 1
ATOM 971 C C . GLU A 1 119 ? -24.108 -2.936 1.736 1.00 50.47 119 GLU A C 1
ATOM 973 O O . GLU A 1 119 ? -25.102 -2.900 1.008 1.00 50.47 119 GLU A O 1
ATOM 978 N N . VAL A 1 120 ? -23.191 -3.904 1.614 1.00 56.34 120 VAL A N 1
ATOM 979 C CA . VAL A 1 120 ? -23.367 -5.046 0.708 1.00 56.34 120 VAL A CA 1
ATOM 980 C C . VAL A 1 120 ? -24.380 -5.996 1.343 1.00 56.34 120 VAL A C 1
ATOM 982 O O . VAL A 1 120 ? -24.039 -6.809 2.201 1.00 56.34 120 VAL A O 1
ATOM 985 N N . VAL A 1 121 ? -25.643 -5.879 0.939 1.00 51.25 121 VAL A N 1
ATOM 986 C CA . VAL A 1 121 ? -26.701 -6.805 1.355 1.00 51.25 121 VAL A CA 1
ATOM 987 C C . VAL A 1 121 ? -26.496 -8.126 0.608 1.00 51.25 121 VAL A C 1
ATOM 989 O O . VAL A 1 121 ? -26.661 -8.189 -0.611 1.00 51.25 121 VAL A O 1
ATOM 992 N N . LEU A 1 122 ? -26.092 -9.177 1.323 1.00 51.22 122 LEU A N 1
ATOM 993 C CA . LEU A 1 122 ? -26.033 -10.532 0.775 1.00 51.22 122 LEU A CA 1
ATOM 994 C C . LEU A 1 122 ? -27.447 -11.124 0.778 1.00 51.22 122 LEU A C 1
ATOM 996 O O . LEU A 1 122 ? -28.008 -11.384 1.841 1.00 51.22 122 LEU A O 1
ATOM 1000 N N . ASP A 1 123 ? -28.023 -11.306 -0.410 1.00 57.19 123 ASP A N 1
ATOM 1001 C CA . ASP A 1 123 ? -29.298 -12.004 -0.595 1.00 57.19 123 ASP A CA 1
ATOM 1002 C C . ASP A 1 123 ? -29.052 -13.517 -0.458 1.00 57.19 123 ASP A C 1
ATOM 1004 O O . ASP A 1 123 ? -28.381 -14.133 -1.292 1.00 57.19 123 ASP A O 1
ATOM 1008 N N . GLU A 1 124 ? -29.531 -14.110 0.636 1.00 60.44 124 GLU A N 1
ATOM 1009 C CA . GLU A 1 124 ? -29.548 -15.565 0.800 1.00 60.44 124 GLU A CA 1
ATOM 1010 C C . GLU A 1 124 ? -30.644 -16.149 -0.105 1.00 60.44 124 GLU A C 1
ATOM 1012 O O . GLU A 1 124 ? -31.823 -15.825 0.051 1.00 60.44 124 GLU A O 1
ATOM 1017 N N . SER A 1 125 ? -30.250 -17.007 -1.054 1.00 58.94 125 SER A N 1
ATOM 1018 C CA . SER A 1 125 ? -31.156 -17.770 -1.932 1.00 58.94 125 SER A CA 1
ATOM 1019 C C . SER A 1 125 ? -31.230 -19.243 -1.552 1.00 58.94 125 SER A C 1
ATOM 1021 O O . SER A 1 125 ? -30.214 -19.795 -1.072 1.00 58.94 125 SER A O 1
#

pLDDT: mean 70.17, std 19.28, range [36.69, 96.69]

Radius of gyration: 21.74 Å; Cα contacts (8 Å, |Δi|>4): 18; chains: 1; bounding box: 58×32×55 Å

Sequence (125 aa):
MLGMSHTCCWYGCLGLENSLEEGLLHLRDPEEVDEIREEDRHLAKLLETLMEEFQAKLFEMNVPLSKFVEEYWWPRMREVEKEQYGLSASELHAIREIGVVLDEVVLDEVVLDEVVLDEVVLDES

Secondary structure (DSSP, 8-state):
-------------S-TTSSTTTT-S----HHHHHHHHHHHHHHHHHHHHHHHHHHHHHHHH---HHHHIIIIIHHHHHHHHHHHH---HHHHHHHHHTT--------------------------

Solvent-accessible surface area (backbone atoms only — not comparable to full-atom values): 8369 Å² total; per-residue (Å²): 134,89,86,81,84,86,76,86,77,84,77,84,89,84,75,98,80,67,50,76,84,73,65,74,60,76,73,72,53,68,69,60,54,48,53,50,50,62,69,43,45,62,58,54,53,50,50,54,53,50,48,55,50,48,53,54,48,50,65,70,67,67,56,60,65,71,55,43,39,67,75,44,49,53,62,51,51,57,50,52,46,48,73,75,67,57,70,49,76,68,54,54,46,52,42,44,75,75,68,52,81,86,76,87,78,76,80,74,80,85,80,79,72,85,80,82,76,78,83,82,80,80,82,87,128

Mean predicted aligned error: 17.3 Å